Protein AF-A0A816AHM3-F1 (afdb_monomer_lite)

pLDDT: mean 71.54, std 15.28, range [38.5, 90.69]

Structure (mmCIF, N/CA/C/O backbone):
data_AF-A0A816AHM3-F1
#
_entry.id   AF-A0A816AHM3-F1
#
loop_
_atom_site.group_PDB
_atom_site.id
_atom_site.type_symbol
_atom_site.label_atom_id
_atom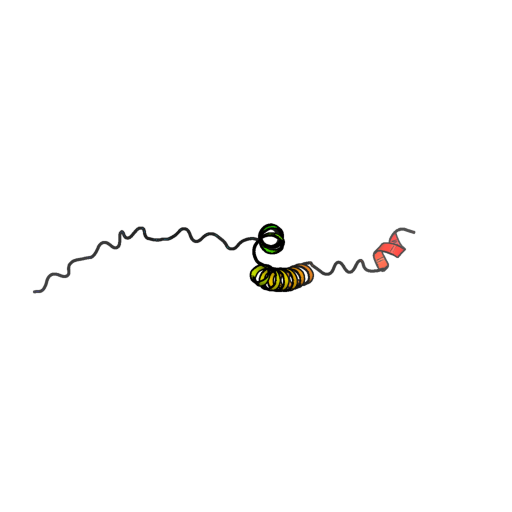_site.label_alt_id
_atom_site.label_comp_id
_atom_site.label_asym_id
_atom_site.label_entity_id
_atom_site.label_seq_id
_atom_site.pdbx_PDB_ins_code
_atom_site.Cartn_x
_atom_site.Cartn_y
_atom_site.Cartn_z
_atom_site.occupancy
_atom_site.B_iso_or_equiv
_atom_site.auth_seq_id
_atom_site.auth_comp_id
_atom_site.auth_asym_id
_atom_site.auth_atom_id
_atom_site.pdbx_PDB_model_num
ATOM 1 N N . LYS A 1 1 ? -36.281 15.199 -50.850 1.00 38.50 1 LYS A N 1
ATOM 2 C CA . LYS A 1 1 ? -35.013 15.946 -50.664 1.00 38.50 1 LYS A CA 1
ATOM 3 C C . LYS A 1 1 ? -34.969 16.342 -49.202 1.00 38.50 1 LYS A C 1
ATOM 5 O O . LYS A 1 1 ? -35.508 17.381 -48.856 1.00 38.50 1 LYS A O 1
ATOM 10 N N . GLU A 1 2 ? -34.446 15.463 -48.362 1.00 44.75 2 GLU A N 1
ATOM 11 C CA . GLU A 1 2 ? -34.313 15.713 -46.928 1.00 44.75 2 GLU A CA 1
ATOM 12 C C . GLU A 1 2 ? -32.865 16.136 -46.687 1.00 44.75 2 GLU A C 1
ATOM 14 O O . GLU A 1 2 ? -31.930 15.465 -47.125 1.00 44.75 2 GLU A O 1
ATOM 19 N N . GLN A 1 3 ? -32.705 17.340 -46.140 1.00 43.38 3 GLN A N 1
ATOM 20 C CA . GLN A 1 3 ? -31.417 17.924 -45.793 1.00 43.38 3 GLN A CA 1
ATOM 21 C C . GLN A 1 3 ? -30.917 17.235 -44.524 1.00 43.38 3 GLN A C 1
ATOM 23 O O . GLN A 1 3 ? -31.565 17.317 -43.483 1.00 43.38 3 GLN A O 1
ATOM 28 N N . TYR A 1 4 ? -29.776 16.557 -44.618 1.00 45.19 4 TYR A N 1
ATOM 29 C CA . TYR A 1 4 ? -29.050 16.081 -43.448 1.00 45.19 4 TYR A CA 1
ATOM 30 C C . TYR A 1 4 ? -28.411 17.284 -42.751 1.00 45.19 4 TYR A C 1
ATOM 32 O O . TYR A 1 4 ? -27.558 17.959 -43.326 1.00 45.19 4 TYR A O 1
ATOM 40 N N . SER A 1 5 ? -28.861 17.555 -41.526 1.00 48.41 5 SER A N 1
ATOM 41 C CA . SER A 1 5 ? -28.189 18.444 -40.581 1.00 48.41 5 SER A CA 1
ATOM 42 C C . SER A 1 5 ? -26.883 17.776 -40.158 1.00 48.41 5 SER A C 1
ATOM 44 O O . SER A 1 5 ? -26.912 16.714 -39.539 1.00 48.41 5 SER A O 1
ATOM 46 N N . TYR A 1 6 ? -25.752 18.366 -40.535 1.00 48.56 6 TYR A N 1
ATOM 47 C CA . TYR A 1 6 ? -24.436 17.981 -40.038 1.00 48.56 6 TYR A CA 1
ATOM 48 C C . TYR A 1 6 ? -24.371 18.428 -38.574 1.00 48.56 6 TYR A C 1
ATOM 50 O O . TYR A 1 6 ? -24.480 19.621 -38.299 1.00 48.56 6 TYR A O 1
ATOM 58 N N . TYR A 1 7 ? -24.304 17.487 -37.636 1.00 50.19 7 TYR A N 1
ATOM 59 C CA . TYR A 1 7 ? -23.941 17.823 -36.265 1.00 50.19 7 TYR A CA 1
ATOM 60 C C . TYR A 1 7 ? -22.422 18.006 -36.256 1.00 50.19 7 TYR A C 1
ATOM 62 O O . TYR A 1 7 ? -21.689 17.048 -36.494 1.00 50.19 7 TYR A O 1
ATOM 70 N N . ASP A 1 8 ? -21.971 19.244 -36.059 1.00 50.91 8 ASP A N 1
ATOM 71 C CA . ASP A 1 8 ? -20.618 19.522 -35.583 1.00 50.91 8 ASP A CA 1
ATOM 72 C C . ASP A 1 8 ? -20.499 18.888 -34.191 1.00 50.91 8 ASP A C 1
ATOM 74 O O . ASP A 1 8 ? -21.078 19.375 -33.220 1.00 50.91 8 ASP A O 1
ATOM 78 N N . GLU A 1 9 ? -19.807 17.750 -34.113 1.00 51.44 9 GLU A N 1
ATOM 79 C CA . GLU A 1 9 ? -19.392 17.106 -32.862 1.00 51.44 9 GLU A CA 1
ATOM 80 C C . GLU 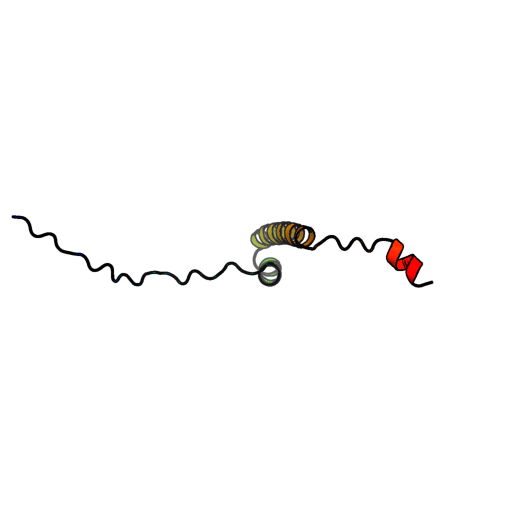A 1 9 ? -18.227 17.897 -32.237 1.00 51.44 9 GLU A C 1
ATOM 82 O O . GLU A 1 9 ? -17.123 17.386 -32.063 1.00 51.44 9 GLU A O 1
ATOM 87 N N . ASP A 1 10 ? -18.476 19.162 -31.903 1.00 54.66 10 ASP A N 1
ATOM 88 C CA . ASP A 1 10 ? -17.671 19.933 -30.953 1.00 54.66 10 ASP A CA 1
ATOM 89 C C . ASP A 1 10 ? -18.241 19.709 -29.539 1.00 54.66 10 ASP A C 1
ATOM 91 O O . ASP A 1 10 ? -18.654 20.647 -28.863 1.00 54.66 10 ASP A O 1
ATOM 95 N N . ASP A 1 11 ? -18.307 18.449 -29.093 1.00 52.41 11 ASP A N 1
ATOM 96 C CA . ASP A 1 11 ? -18.522 18.129 -27.677 1.00 52.41 11 ASP A CA 1
ATOM 97 C C . ASP A 1 11 ? -17.171 17.772 -27.049 1.00 52.41 11 ASP A C 1
ATOM 99 O O . ASP A 1 11 ? -16.671 16.641 -27.073 1.00 52.41 11 ASP A O 1
ATOM 103 N N . ASP A 1 12 ? -16.559 18.826 -26.520 1.00 55.72 12 ASP A N 1
ATOM 104 C CA . ASP A 1 12 ? -15.406 18.874 -25.628 1.00 55.72 12 ASP A CA 1
ATOM 105 C C . ASP A 1 12 ? -15.746 18.245 -24.261 1.00 55.72 12 ASP A C 1
ATOM 107 O O . ASP A 1 12 ? -15.667 18.879 -23.216 1.00 55.72 12 ASP A O 1
ATOM 111 N N . ASP A 1 13 ? -16.161 16.975 -24.273 1.00 54.38 13 ASP A N 1
ATOM 112 C CA . ASP A 1 13 ? -16.484 16.169 -23.085 1.00 54.38 13 ASP A CA 1
ATOM 113 C C . ASP A 1 13 ? -15.434 15.059 -22.875 1.00 54.38 13 ASP A C 1
ATOM 115 O O . ASP A 1 13 ? -15.673 13.988 -22.303 1.00 54.38 13 ASP A O 1
ATOM 119 N N . ARG A 1 14 ? -14.207 15.297 -23.357 1.00 59.84 14 ARG A N 1
ATOM 120 C CA . ARG A 1 14 ? -13.060 14.454 -23.017 1.00 59.84 14 ARG A CA 1
ATOM 121 C C . ARG A 1 14 ? -12.659 14.791 -21.588 1.00 59.84 14 ARG A C 1
ATOM 123 O O . ARG A 1 14 ? -11.783 15.625 -21.373 1.00 59.84 14 ARG A O 1
ATOM 130 N N . MET A 1 15 ? -13.274 14.116 -20.610 1.00 62.91 15 MET A N 1
ATOM 131 C CA . MET A 1 15 ? -12.704 14.034 -19.262 1.00 62.91 15 MET A CA 1
ATOM 132 C C . MET A 1 15 ? -11.195 13.804 -19.411 1.00 62.91 15 MET A C 1
ATOM 134 O O . MET A 1 15 ? -10.816 12.903 -20.172 1.00 62.91 15 MET A O 1
ATOM 138 N N . PRO A 1 16 ? -10.330 14.605 -18.761 1.00 60.91 16 PRO A N 1
ATOM 139 C CA . PRO A 1 16 ? -8.901 14.380 -18.844 1.00 60.91 16 PRO A CA 1
ATOM 140 C C . PRO A 1 16 ? -8.660 12.935 -18.424 1.00 60.91 16 PRO A C 1
ATOM 142 O O . PRO A 1 16 ? -8.974 12.539 -17.302 1.00 60.91 16 PRO A O 1
ATOM 145 N N . THR A 1 17 ? -8.185 12.114 -19.359 1.00 63.06 17 THR A N 1
ATOM 146 C CA . THR A 1 17 ? -7.816 10.734 -19.072 1.00 63.06 17 THR A CA 1
ATOM 147 C C . THR A 1 17 ? -6.550 10.808 -18.237 1.00 63.06 17 THR A C 1
ATOM 149 O O . THR A 1 17 ? -5.444 10.781 -18.782 1.00 63.06 17 THR A O 1
ATOM 152 N N . GLU A 1 18 ? -6.701 11.016 -16.930 1.00 75.25 18 GLU A N 1
ATOM 153 C CA . GLU A 1 18 ? -5.577 10.993 -16.010 1.00 75.25 18 GLU A CA 1
ATOM 154 C C . GLU A 1 18 ? -4.883 9.645 -16.176 1.00 75.25 18 GLU A C 1
ATOM 156 O O . GLU A 1 18 ? -5.505 8.577 -16.138 1.00 75.25 18 GLU A O 1
ATOM 161 N N . SER A 1 19 ? -3.582 9.697 -16.453 1.00 78.88 19 SER A N 1
ATOM 162 C CA . SER A 1 19 ? -2.774 8.492 -16.536 1.00 78.88 19 SER A CA 1
ATOM 163 C C . SER A 1 19 ? -2.879 7.738 -15.210 1.00 78.88 19 SER A C 1
ATOM 165 O O . SER A 1 19 ? -2.832 8.378 -14.156 1.00 78.88 19 SER A O 1
ATOM 167 N N . PRO A 1 20 ? -2.990 6.399 -15.234 1.00 84.69 20 PRO A N 1
ATOM 168 C CA . PRO A 1 20 ? -3.059 5.626 -14.006 1.00 84.69 20 PRO A CA 1
ATOM 169 C C . PRO A 1 20 ? -1.828 5.918 -13.137 1.00 84.69 20 PRO A C 1
ATOM 171 O O . PRO A 1 20 ? -0.732 6.112 -13.676 1.00 84.69 20 PRO A O 1
ATOM 174 N N . PRO A 1 21 ? -1.986 5.930 -11.805 1.00 85.94 21 PRO A N 1
ATOM 175 C CA . PRO A 1 21 ? -0.885 6.227 -10.908 1.00 85.94 21 PRO A CA 1
ATOM 176 C C . PRO A 1 21 ? 0.223 5.189 -11.059 1.00 85.94 21 PRO A C 1
ATOM 178 O O . PRO A 1 21 ? -0.020 3.993 -11.262 1.00 85.94 21 PRO A O 1
ATOM 181 N N . THR A 1 22 ? 1.461 5.638 -10.903 1.00 90.00 22 THR A N 1
ATOM 182 C CA . THR A 1 22 ? 2.600 4.736 -10.772 1.00 90.00 22 THR A CA 1
ATOM 183 C C . THR A 1 22 ? 2.437 3.861 -9.525 1.00 90.00 22 THR A C 1
ATOM 185 O O . THR A 1 22 ? 1.754 4.221 -8.566 1.00 90.00 22 THR A O 1
ATOM 188 N N . ILE A 1 23 ? 3.107 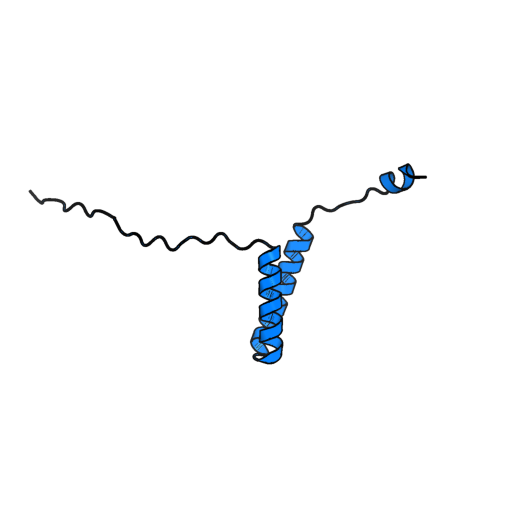2.703 -9.490 1.00 84.50 23 ILE A N 1
ATOM 189 C CA . ILE A 1 23 ? 3.045 1.798 -8.327 1.00 84.50 23 ILE A CA 1
ATOM 190 C C . ILE A 1 23 ? 3.495 2.516 -7.043 1.00 84.50 23 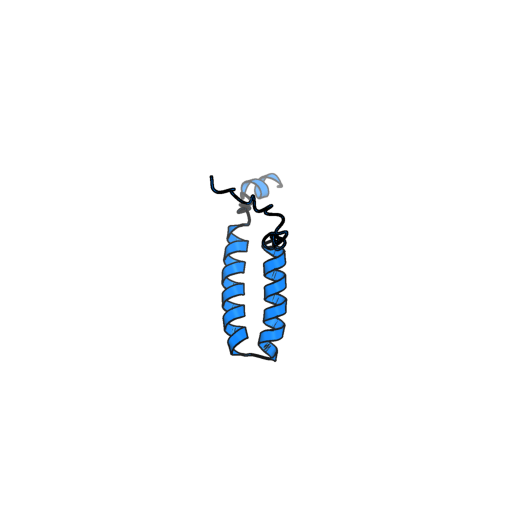ILE A C 1
ATOM 192 O O . ILE A 1 23 ? 2.929 2.290 -5.977 1.00 84.50 23 ILE A O 1
ATOM 196 N N . THR A 1 24 ? 4.488 3.403 -7.141 1.00 85.75 24 THR A N 1
ATOM 197 C CA . THR A 1 24 ? 4.965 4.200 -6.004 1.00 85.75 24 THR A CA 1
ATOM 198 C C . THR A 1 24 ? 3.883 5.152 -5.496 1.00 85.75 24 THR A C 1
ATOM 200 O O . THR A 1 24 ? 3.608 5.168 -4.299 1.00 85.75 24 THR A O 1
ATOM 203 N N . GLU A 1 25 ? 3.223 5.887 -6.393 1.00 88.81 25 GLU A N 1
ATOM 204 C CA . GLU A 1 25 ? 2.126 6.796 -6.032 1.00 88.81 25 GLU A CA 1
ATOM 205 C C . GLU A 1 25 ? 0.943 6.027 -5.434 1.00 88.81 25 GLU A C 1
ATOM 207 O O . GLU A 1 25 ? 0.403 6.421 -4.401 1.00 88.81 25 GLU A O 1
ATOM 212 N N . ALA A 1 26 ? 0.580 4.884 -6.022 1.00 89.12 26 ALA A N 1
ATOM 213 C CA . ALA A 1 26 ? -0.473 4.014 -5.506 1.00 89.12 26 ALA A CA 1
ATOM 214 C C . ALA A 1 26 ? -0.169 3.513 -4.080 1.00 89.12 26 ALA A C 1
ATOM 216 O O . ALA A 1 26 ? -1.056 3.514 -3.226 1.00 89.12 26 ALA A O 1
ATOM 217 N N . MET A 1 27 ? 1.088 3.159 -3.785 1.00 87.31 27 MET A N 1
ATOM 218 C CA . MET A 1 27 ? 1.513 2.762 -2.435 1.00 87.31 27 MET A CA 1
ATOM 219 C C . MET A 1 27 ? 1.389 3.920 -1.436 1.00 87.31 27 MET A C 1
ATOM 221 O O . MET A 1 27 ? 0.963 3.713 -0.299 1.00 87.31 27 MET A O 1
ATOM 225 N N . GLU A 1 28 ? 1.726 5.147 -1.836 1.00 89.19 28 GLU A N 1
ATOM 226 C CA . GLU A 1 28 ? 1.560 6.326 -0.978 1.00 89.19 28 GLU A CA 1
ATOM 227 C C . GLU A 1 28 ? 0.090 6.661 -0.713 1.00 89.19 28 GLU A C 1
ATOM 229 O O . GLU A 1 28 ? -0.271 6.995 0.418 1.00 89.19 28 GLU A O 1
ATOM 234 N N . MET A 1 29 ? -0.772 6.537 -1.724 1.00 90.69 29 MET A N 1
ATOM 235 C CA . MET A 1 29 ? -2.214 6.742 -1.572 1.00 90.69 29 MET A CA 1
ATOM 236 C C . MET A 1 29 ? -2.834 5.729 -0.605 1.00 90.69 29 MET A C 1
ATOM 238 O O . MET A 1 29 ? -3.576 6.123 0.295 1.00 90.69 29 MET A O 1
ATOM 242 N N . ILE A 1 30 ? -2.475 4.446 -0.724 1.00 89.44 30 ILE A N 1
ATOM 243 C CA . ILE A 1 30 ? -2.938 3.398 0.196 1.00 89.44 30 ILE A CA 1
ATOM 244 C C . ILE A 1 30 ? -2.482 3.676 1.630 1.00 89.44 30 ILE A C 1
ATOM 246 O O . ILE A 1 30 ? -3.290 3.564 2.545 1.00 89.44 30 ILE A O 1
ATOM 250 N N . ARG A 1 31 ? -1.236 4.115 1.849 1.00 86.94 31 ARG A N 1
ATOM 251 C CA . ARG A 1 31 ? -0.758 4.481 3.197 1.00 86.94 31 ARG A CA 1
ATOM 252 C C . ARG A 1 31 ? -1.569 5.615 3.822 1.00 86.94 31 ARG A C 1
ATOM 254 O O . ARG A 1 31 ? -1.890 5.556 5.007 1.00 86.94 31 ARG A O 1
ATOM 261 N N . LYS A 1 32 ? -1.912 6.642 3.035 1.00 87.38 32 LYS A N 1
ATOM 262 C CA . LYS A 1 32 ? -2.763 7.752 3.499 1.00 87.38 32 LYS A CA 1
ATOM 263 C C . LYS A 1 32 ? -4.167 7.259 3.852 1.00 87.38 32 LYS A C 1
ATOM 265 O O . LYS A 1 32 ? -4.686 7.620 4.905 1.00 87.38 32 LYS A O 1
ATOM 270 N N . LEU A 1 33 ? -4.751 6.405 3.011 1.00 85.94 33 LEU A N 1
ATOM 271 C CA . LEU A 1 33 ? -6.050 5.783 3.276 1.00 85.94 33 LEU A CA 1
ATOM 272 C C . LEU A 1 33 ? -6.019 4.896 4.517 1.00 85.94 33 LEU A C 1
ATOM 274 O O . LEU A 1 33 ? -6.957 4.937 5.303 1.00 85.94 33 LEU A O 1
ATOM 278 N N . HIS A 1 34 ? -4.941 4.142 4.724 1.00 82.38 34 HIS A N 1
ATOM 279 C CA . HIS A 1 34 ? -4.795 3.253 5.870 1.00 82.38 34 HIS A CA 1
ATOM 280 C C . HIS A 1 34 ? -4.861 4.060 7.167 1.00 82.38 34 HIS A C 1
ATOM 282 O O . HIS A 1 34 ? -5.699 3.777 8.012 1.00 82.38 34 HIS A O 1
ATOM 288 N N . LEU A 1 35 ? -4.088 5.147 7.263 1.00 81.06 35 LEU A N 1
ATOM 289 C CA . LEU A 1 35 ? -4.086 6.042 8.425 1.00 81.06 35 LEU A CA 1
ATOM 290 C C . LEU A 1 35 ? -5.477 6.628 8.743 1.00 81.06 35 LEU A C 1
ATOM 292 O O . LEU A 1 35 ? -5.870 6.723 9.910 1.00 81.06 35 LEU A O 1
ATOM 296 N N . LEU A 1 36 ? -6.229 7.014 7.709 1.00 79.50 36 LEU A N 1
ATOM 297 C CA . LEU A 1 36 ? -7.589 7.541 7.856 1.00 79.50 36 LEU A CA 1
ATOM 298 C C . LEU A 1 36 ? -8.572 6.442 8.283 1.00 79.50 36 LEU A C 1
ATOM 300 O O . LEU A 1 36 ? -9.385 6.635 9.186 1.00 79.50 36 LEU A O 1
ATOM 304 N N . ALA A 1 37 ? -8.456 5.262 7.684 1.00 79.25 37 ALA A N 1
ATOM 305 C CA . ALA A 1 37 ? -9.333 4.134 7.948 1.00 79.25 37 ALA A CA 1
ATOM 306 C C . ALA A 1 37 ? -9.136 3.554 9.357 1.00 79.25 37 ALA A C 1
ATOM 308 O O . ALA A 1 37 ? -10.120 3.254 10.030 1.00 79.25 37 ALA A O 1
ATOM 309 N N . THR A 1 38 ? -7.893 3.458 9.851 1.00 72.81 38 THR A N 1
ATOM 310 C CA . THR A 1 38 ? -7.599 2.974 11.214 1.00 72.81 38 THR A CA 1
ATOM 311 C C . THR A 1 38 ? -8.242 3.855 12.291 1.00 72.81 38 THR A C 1
ATOM 313 O O . THR A 1 38 ? -8.525 3.376 13.387 1.00 72.81 38 THR A O 1
ATOM 316 N N . THR A 1 39 ? -8.472 5.139 11.999 1.00 70.44 39 THR A N 1
ATOM 317 C CA . THR A 1 39 ? -8.980 6.110 12.978 1.00 70.44 39 THR A CA 1
ATOM 318 C C . THR A 1 39 ? -10.488 6.344 12.904 1.00 70.44 39 THR A C 1
ATOM 320 O O . THR A 1 39 ? -11.073 6.693 13.927 1.00 70.44 39 THR A O 1
ATOM 323 N N . GLN A 1 40 ? -11.124 6.151 11.741 1.00 71.06 40 GLN A N 1
ATOM 324 C CA . GLN A 1 40 ? -12.520 6.565 11.527 1.00 71.06 40 GLN A CA 1
ATOM 325 C C . GLN A 1 40 ? -13.465 5.435 11.096 1.00 71.06 40 GLN A C 1
ATOM 327 O O . GLN A 1 40 ? -14.640 5.479 11.450 1.00 71.06 40 GLN A O 1
ATOM 332 N N . GLU A 1 41 ? -12.984 4.401 10.394 1.00 78.12 41 GLU A N 1
ATOM 33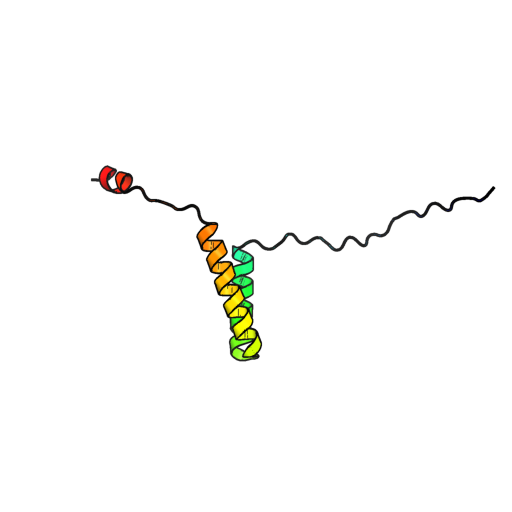3 C CA . GLU A 1 41 ? -13.853 3.367 9.816 1.00 78.12 41 GLU A CA 1
ATOM 334 C C . GLU A 1 41 ? -13.190 1.973 9.811 1.00 78.12 41 GLU A C 1
ATOM 336 O O . GLU A 1 41 ? -12.459 1.615 8.882 1.00 78.12 41 GLU A O 1
ATOM 341 N N . PRO A 1 42 ? -13.491 1.112 10.803 1.00 72.81 42 PRO A N 1
ATOM 342 C CA . PRO A 1 42 ? -12.884 -0.219 10.919 1.00 72.81 42 PRO A CA 1
ATOM 343 C C . PRO A 1 42 ? -13.138 -1.140 9.715 1.00 72.81 42 PRO A C 1
ATOM 345 O O . PRO A 1 42 ? -12.328 -2.018 9.420 1.00 72.81 42 PRO A O 1
ATOM 348 N N . GLN A 1 43 ? -14.261 -0.950 9.017 1.00 76.56 43 GLN A N 1
ATOM 349 C CA . GLN A 1 43 ? -14.616 -1.721 7.819 1.00 76.56 43 GLN A CA 1
ATOM 350 C C . GLN A 1 43 ? -13.772 -1.290 6.612 1.00 76.56 43 GLN A C 1
ATOM 352 O O . GLN A 1 43 ? -13.290 -2.134 5.858 1.00 76.56 43 GLN A O 1
ATOM 357 N N . LEU A 1 44 ? -13.506 0.013 6.482 1.00 79.81 44 LEU A N 1
ATOM 358 C CA . LEU A 1 44 ? -12.603 0.553 5.469 1.00 79.81 44 LEU A CA 1
ATOM 359 C C . LEU A 1 44 ? -11.168 0.066 5.695 1.00 79.81 44 LEU A C 1
ATOM 361 O O . LEU A 1 44 ? -10.456 -0.247 4.746 1.00 79.81 44 LEU A O 1
ATOM 365 N N . HIS A 1 45 ? -10.758 -0.075 6.955 1.00 80.19 45 HIS A N 1
ATOM 366 C CA . HIS A 1 45 ? -9.415 -0.530 7.307 1.00 80.19 45 HIS A CA 1
ATOM 367 C C . HIS A 1 45 ? -9.111 -1.945 6.788 1.00 80.19 45 HIS A C 1
ATOM 369 O O . HIS A 1 45 ? -8.010 -2.201 6.299 1.00 80.19 45 HIS A O 1
ATOM 375 N N . GLN A 1 46 ? -10.087 -2.860 6.837 1.00 81.69 46 GLN A N 1
ATOM 376 C CA . GLN A 1 46 ? -9.928 -4.209 6.279 1.00 81.69 46 GLN A CA 1
ATOM 377 C C . GLN A 1 46 ? -9.716 -4.172 4.761 1.00 81.69 46 GLN A C 1
ATOM 379 O O . GLN A 1 46 ? -8.787 -4.801 4.257 1.00 81.69 46 GLN A O 1
ATOM 384 N N . LEU A 1 47 ? -10.513 -3.374 4.047 1.00 87.12 47 LEU A N 1
ATOM 385 C CA . LEU A 1 47 ? -10.387 -3.218 2.599 1.00 87.12 47 LEU A CA 1
ATOM 386 C C . LEU A 1 47 ? -9.041 -2.591 2.206 1.00 87.12 47 LEU A C 1
ATOM 388 O O . LEU A 1 47 ? -8.392 -3.041 1.261 1.00 87.12 47 LEU A O 1
ATOM 392 N N . VAL A 1 48 ? -8.590 -1.577 2.948 1.00 87.38 48 VAL A N 1
ATOM 393 C CA . VAL A 1 48 ? -7.296 -0.933 2.701 1.00 87.38 48 VAL A CA 1
ATOM 394 C C . VAL A 1 48 ? -6.136 -1.905 2.938 1.00 87.38 48 VAL A C 1
ATOM 396 O O . VAL A 1 48 ? -5.204 -1.933 2.136 1.00 87.38 48 VAL A O 1
ATOM 399 N N . ASN A 1 49 ? -6.214 -2.761 3.960 1.00 85.69 49 ASN A N 1
ATOM 400 C CA . ASN A 1 49 ? -5.221 -3.816 4.190 1.00 85.69 49 ASN A CA 1
ATOM 401 C C . ASN A 1 49 ? -5.128 -4.816 3.035 1.00 85.69 49 ASN A C 1
ATOM 403 O O . ASN A 1 49 ? -4.032 -5.207 2.628 1.00 85.69 49 ASN A O 1
ATOM 407 N N . GLU A 1 50 ? -6.267 -5.238 2.486 1.00 88.88 50 GLU A N 1
ATOM 408 C CA . GLU A 1 50 ? -6.273 -6.136 1.331 1.00 88.88 50 GLU A CA 1
ATOM 409 C C . GLU A 1 50 ? -5.641 -5.482 0.098 1.00 88.88 50 GLU A C 1
ATOM 411 O O . GLU A 1 50 ? -4.888 -6.129 -0.638 1.00 88.88 50 GLU A O 1
ATOM 416 N N . LEU A 1 51 ? -5.923 -4.195 -0.122 1.00 88.50 51 LEU A N 1
ATOM 417 C CA . LEU A 1 51 ? -5.331 -3.420 -1.210 1.00 88.50 51 LEU A CA 1
ATOM 418 C C . LEU A 1 51 ? -3.817 -3.264 -1.031 1.00 88.50 51 LEU A C 1
ATOM 420 O O . LEU A 1 51 ? -3.067 -3.486 -1.983 1.00 88.50 51 LEU A O 1
ATOM 424 N N . GLU A 1 52 ? -3.358 -2.956 0.182 1.00 88.31 52 GLU A N 1
ATOM 425 C CA . GLU A 1 52 ? -1.934 -2.849 0.505 1.00 88.31 52 GLU A CA 1
ATOM 426 C C . GLU A 1 52 ? -1.192 -4.165 0.249 1.00 88.31 52 GLU A C 1
ATOM 428 O O . GLU A 1 52 ? -0.123 -4.177 -0.370 1.00 88.31 52 GLU A O 1
ATOM 433 N N . SER A 1 53 ? -1.782 -5.290 0.661 1.00 89.19 53 SER A N 1
ATOM 434 C CA . SER A 1 53 ? -1.215 -6.623 0.449 1.00 89.19 53 SER A CA 1
ATOM 435 C C . SER A 1 53 ? -1.066 -6.949 -1.042 1.00 89.19 53 SER A C 1
ATOM 437 O O . SER A 1 53 ? 0.015 -7.344 -1.494 1.00 89.19 53 SER A O 1
ATOM 439 N N . LYS A 1 54 ? -2.119 -6.712 -1.838 1.00 89.44 54 LYS A N 1
ATOM 440 C CA . LYS A 1 54 ? -2.101 -6.942 -3.292 1.00 89.44 54 LYS A CA 1
ATOM 441 C C . LYS A 1 54 ? -1.059 -6.067 -3.985 1.00 89.44 54 LYS A C 1
ATOM 443 O O . LYS A 1 54 ? -0.285 -6.572 -4.801 1.00 89.44 54 LYS A O 1
ATOM 448 N N . LEU A 1 55 ? -1.003 -4.780 -3.643 1.00 86.56 55 LEU A N 1
ATOM 449 C CA . LEU A 1 55 ? -0.081 -3.842 -4.279 1.00 86.56 55 LEU A CA 1
ATOM 450 C C . LEU A 1 55 ? 1.379 -4.122 -3.900 1.00 86.56 55 LEU A C 1
ATOM 452 O O . LEU A 1 55 ? 2.258 -4.067 -4.759 1.00 86.56 55 LEU A O 1
ATOM 456 N N . THR A 1 56 ? 1.634 -4.524 -2.654 1.00 85.88 56 THR A N 1
ATOM 457 C CA . THR A 1 56 ? 2.953 -4.996 -2.209 1.00 85.88 56 THR A CA 1
ATOM 458 C C . THR A 1 56 ? 3.390 -6.228 -2.995 1.00 85.88 56 THR A C 1
ATOM 460 O O . THR A 1 56 ? 4.533 -6.301 -3.449 1.00 85.88 56 THR A O 1
ATOM 463 N N . GLY A 1 57 ? 2.471 -7.172 -3.220 1.00 84.31 57 GLY A N 1
ATOM 464 C CA . GLY A 1 57 ? 2.702 -8.315 -4.095 1.00 84.31 57 GLY A CA 1
ATOM 465 C C . GLY A 1 57 ? 3.142 -7.866 -5.487 1.00 84.31 57 GLY A C 1
ATOM 466 O O . GLY A 1 57 ? 4.210 -8.264 -5.946 1.00 84.31 57 GLY A O 1
ATOM 467 N N . VAL A 1 58 ? 2.378 -6.985 -6.136 1.00 84.50 58 VAL A N 1
ATOM 468 C CA . VAL A 1 58 ? 2.722 -6.447 -7.465 1.00 84.50 58 VAL A CA 1
ATOM 469 C C . VAL A 1 58 ? 4.088 -5.759 -7.459 1.00 84.50 58 VAL A C 1
ATOM 471 O O . VAL A 1 58 ? 4.902 -6.040 -8.333 1.00 84.50 58 VAL A O 1
ATOM 474 N N . TYR A 1 59 ? 4.381 -4.933 -6.455 1.00 82.06 59 TYR A N 1
ATOM 475 C CA . TYR A 1 59 ? 5.656 -4.225 -6.329 1.00 82.06 59 TYR A CA 1
ATOM 476 C C . TYR A 1 59 ? 6.860 -5.170 -6.211 1.00 82.06 59 TYR A C 1
ATOM 478 O O . TYR A 1 59 ? 7.906 -4.937 -6.819 1.00 82.06 59 TYR A O 1
ATOM 486 N N . ILE A 1 60 ? 6.728 -6.255 -5.442 1.00 81.88 60 ILE A N 1
ATOM 487 C CA . ILE A 1 60 ? 7.784 -7.267 -5.307 1.00 81.88 60 ILE A CA 1
ATOM 488 C C . ILE A 1 60 ? 8.022 -7.973 -6.646 1.00 81.88 60 ILE A C 1
ATOM 490 O O . ILE A 1 60 ? 9.173 -8.164 -7.033 1.00 81.88 60 ILE A O 1
ATOM 494 N N . HIS A 1 61 ? 6.955 -8.315 -7.374 1.00 78.88 61 HIS A N 1
ATOM 495 C CA . HIS A 1 61 ? 7.057 -8.969 -8.683 1.00 78.88 61 HIS A CA 1
ATOM 496 C C . HIS A 1 61 ? 7.534 -8.024 -9.793 1.00 78.88 61 HIS A C 1
ATOM 498 O O . HIS A 1 61 ? 8.174 -8.475 -10.740 1.00 78.88 61 HIS A O 1
ATOM 504 N N . SER A 1 62 ? 7.249 -6.723 -9.686 1.00 74.38 62 SER A N 1
ATOM 505 C CA . SER A 1 62 ? 7.677 -5.722 -10.665 1.00 74.38 62 SER A CA 1
ATOM 506 C C . SER A 1 62 ? 9.153 -5.359 -10.527 1.00 74.38 62 SER A C 1
ATOM 508 O O . SER A 1 62 ? 9.734 -4.795 -11.454 1.00 74.38 62 SER A O 1
ATOM 510 N N . LYS A 1 63 ? 9.783 -5.644 -9.378 1.00 72.94 63 LYS A N 1
ATOM 511 C CA . LYS A 1 63 ? 11.224 -5.442 -9.235 1.00 72.94 63 LYS A CA 1
ATOM 512 C C . LYS A 1 63 ? 11.983 -6.555 -9.955 1.00 72.94 63 LYS A C 1
ATOM 514 O O . LYS A 1 63 ? 11.704 -7.731 -9.722 1.00 72.94 63 LYS A O 1
ATOM 519 N N . PRO A 1 64 ? 12.998 -6.218 -10.774 1.00 63.72 64 PRO A N 1
ATOM 520 C CA . PRO A 1 64 ? 13.884 -7.234 -11.310 1.00 63.72 64 PRO A CA 1
ATOM 521 C C . PRO A 1 64 ? 14.513 -7.976 -10.132 1.00 63.72 64 PRO A C 1
ATOM 523 O O . PRO A 1 64 ? 15.031 -7.343 -9.205 1.00 63.72 64 PRO A O 1
ATOM 526 N N . LYS A 1 65 ? 14.463 -9.314 -10.157 1.00 63.03 65 LYS A N 1
ATOM 527 C CA . LYS A 1 65 ? 15.245 -10.144 -9.240 1.00 63.03 65 LYS A CA 1
ATOM 528 C C . LYS A 1 65 ? 16.706 -9.752 -9.438 1.00 63.03 65 LYS A C 1
ATOM 530 O O . LYS A 1 65 ? 17.357 -10.246 -10.353 1.00 63.03 65 LYS A O 1
ATOM 535 N N . ARG A 1 66 ? 17.239 -8.867 -8.594 1.00 53.94 66 ARG A N 1
ATOM 536 C CA . ARG A 1 66 ? 18.684 -8.750 -8.417 1.00 53.94 66 ARG A CA 1
ATOM 537 C C . ARG A 1 66 ? 19.118 -10.038 -7.727 1.00 53.94 66 ARG A C 1
ATOM 539 O O . ARG A 1 66 ? 19.267 -10.079 -6.513 1.00 53.94 66 ARG A O 1
ATOM 546 N N . GLN A 1 67 ? 19.256 -11.113 -8.500 1.00 53.81 67 GLN A N 1
ATOM 547 C CA . GLN A 1 67 ? 20.200 -12.160 -8.155 1.00 53.81 67 GLN A CA 1
ATOM 548 C C . GLN A 1 67 ? 21.562 -11.475 -8.204 1.00 53.81 67 GLN A C 1
ATOM 550 O O . GLN A 1 67 ? 22.173 -11.369 -9.260 1.00 53.81 67 GLN A O 1
ATOM 555 N N . THR A 1 68 ? 22.004 -10.921 -7.076 1.00 54.69 68 THR A N 1
ATOM 556 C CA . THR A 1 68 ? 23.435 -10.780 -6.828 1.00 54.69 68 THR A CA 1
ATOM 557 C C . THR A 1 68 ? 23.982 -12.193 -6.908 1.00 54.69 68 THR A C 1
ATOM 559 O O . THR A 1 68 ? 23.782 -13.005 -6.003 1.00 54.69 68 THR A O 1
ATOM 562 N N . ILE A 1 69 ? 24.527 -12.521 -8.071 1.00 56.88 69 ILE A N 1
ATOM 563 C CA . ILE A 1 69 ? 25.159 -13.798 -8.343 1.00 56.88 69 ILE A CA 1
ATOM 564 C C . ILE A 1 69 ? 26.302 -13.871 -7.329 1.00 56.88 69 ILE A C 1
ATOM 566 O O . ILE A 1 69 ? 27.084 -12.926 -7.229 1.00 56.88 69 ILE A O 1
ATOM 570 N N . LEU A 1 70 ? 26.387 -14.947 -6.540 1.00 58.09 70 LEU A 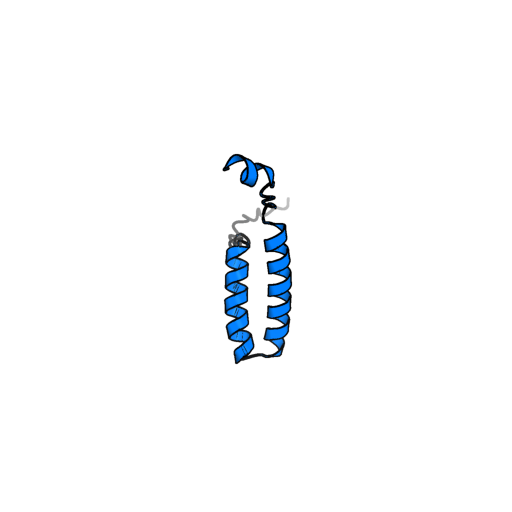N 1
ATOM 571 C CA . LEU A 1 70 ? 27.487 -15.161 -5.583 1.00 58.09 70 LEU A CA 1
ATOM 572 C C . LEU A 1 70 ? 28.874 -14.939 -6.223 1.00 58.09 70 LEU A C 1
ATOM 574 O O . LEU A 1 70 ? 29.832 -14.617 -5.529 1.00 58.09 70 LEU A O 1
ATOM 578 N N . GLU A 1 71 ? 28.964 -15.063 -7.546 1.00 57.62 71 GLU A N 1
ATOM 579 C CA . GLU A 1 71 ? 30.138 -14.754 -8.358 1.00 57.62 71 GLU A CA 1
ATOM 580 C C . GLU A 1 71 ? 30.673 -13.323 -8.183 1.00 57.62 71 GLU A C 1
ATOM 582 O O . GLU A 1 71 ? 31.886 -13.141 -8.237 1.00 57.62 71 GLU A O 1
ATOM 587 N N . ASP A 1 72 ? 29.830 -12.319 -7.923 1.00 56.94 72 ASP A N 1
ATOM 588 C CA . ASP A 1 72 ? 30.297 -10.944 -7.678 1.00 56.94 72 ASP A CA 1
ATOM 589 C C . ASP A 1 72 ? 30.915 -10.785 -6.279 1.00 56.94 72 ASP A C 1
ATOM 591 O O . ASP A 1 72 ? 31.815 -9.969 -6.084 1.00 56.94 72 ASP A O 1
ATOM 595 N N . PHE A 1 73 ? 30.497 -11.612 -5.314 1.00 59.50 73 PHE A N 1
ATOM 596 C CA . PHE A 1 73 ? 31.038 -11.620 -3.950 1.00 59.50 73 PHE A CA 1
ATOM 597 C C . PHE A 1 73 ? 32.437 -12.258 -3.884 1.00 59.50 73 PHE A C 1
ATOM 599 O O . PHE A 1 73 ? 33.283 -11.832 -3.101 1.00 59.50 73 PHE A O 1
ATOM 606 N N . PHE A 1 74 ? 32.715 -13.249 -4.739 1.00 61.25 74 PHE A N 1
ATOM 607 C CA . PHE A 1 74 ? 34.031 -13.897 -4.819 1.00 61.25 74 PHE A CA 1
ATOM 608 C C . PHE A 1 74 ? 35.024 -13.196 -5.757 1.00 61.25 74 PHE A C 1
ATOM 610 O O . PHE A 1 74 ? 36.205 -13.514 -5.714 1.00 61.25 74 PHE A O 1
ATOM 617 N N . LYS A 1 75 ? 34.585 -12.232 -6.578 1.00 61.84 75 LYS A N 1
ATOM 618 C CA . LYS A 1 75 ? 35.480 -11.413 -7.421 1.00 61.84 75 LYS A CA 1
ATOM 619 C C . LYS A 1 75 ? 36.086 -10.206 -6.695 1.00 61.84 75 LYS A C 1
ATOM 621 O O . LYS A 1 75 ? 36.945 -9.539 -7.263 1.00 61.84 75 LYS A O 1
ATOM 626 N N . GLN A 1 76 ? 35.629 -9.908 -5.477 1.00 55.72 76 GLN A N 1
ATOM 627 C CA . GLN A 1 76 ? 36.126 -8.800 -4.650 1.00 55.72 76 GLN A CA 1
ATOM 628 C C . GLN A 1 76 ? 37.095 -9.222 -3.529 1.00 55.72 76 GLN A C 1
ATOM 630 O O . GLN A 1 76 ? 37.524 -8.346 -2.780 1.00 55.72 76 GLN A O 1
ATOM 635 N N . ASN A 1 77 ? 37.461 -10.508 -3.424 1.00 45.16 77 ASN A N 1
ATOM 636 C CA . ASN A 1 77 ? 38.499 -10.990 -2.500 1.00 45.16 77 ASN A CA 1
ATOM 637 C C . ASN A 1 77 ? 39.729 -11.493 -3.255 1.00 45.16 77 ASN A C 1
ATOM 639 O O . ASN A 1 77 ? 39.541 -12.322 -4.173 1.00 45.16 77 ASN A O 1
#

Organism: NCBI:txid392030

Foldseek 3Di:
DDDDDDPPPPPPPPPPPPDDDDLVVQLVVLVVQCVVCVPPPVVSNVVSVVSNVVSVVVVVVPDPPPPPPCVVVVVVD

Radius of gyration: 24.74 Å; chains: 1; bounding box: 74×35×64 Å

Secondary structure (DSSP, 8-state):
-----------------PPPPPHHHHHHHHHHHHHHHHHH-HHHHHHHHHHHHHHHHHHHHHS------HHHHHS--

Sequence (77 aa):
KEQYSYYDEDDDDRMPTESPPTITEAMEMIRKLHLLATTQEPQLHQLVNELESKLTGVYIHSKPKRQTILEDFFKQN